Protein AF-A0A353VA05-F1 (afdb_monomer_lite)

Sequence (115 aa):
ATNSEGTAVYVRSDEGLRRAMGEHRLPGGYFETPETAPDVLLRALVAARDLILSDEIPRERPTPDRELLHAELTRLNWALVLPLLSENTVIGAIVVGPKLSGDPFYPQDLDLLMT

Foldseek 3Di:
DQAFQWKWKWFQDPVATATPDIDGPDDPDLQADDRHADRLVQVVCLVPVAKDALVCLVVDDDDPSSVVVSVRCVNNQWGIKGFDDDPNDGGIIMTTHDGPVNDHDDVVNVVVVVD

Radius of gyration: 13.33 Å; chains: 1; bounding box: 30×32×34 Å

Secondary structure (DSSP, 8-state):
---BSEEEEEEEETTEEEEEEEEESSTT-S----SB--HHHHHHHHHH-S-EETTTGGGS---HHHHHHHHHHHHTT--EEEEEEETTEEEEEEEEPPBTT-PPPPHHHHGGG--

Structure (mmCIF, N/CA/C/O backbone):
data_AF-A0A353VA05-F1
#
_entry.id   AF-A0A353VA05-F1
#
loop_
_atom_site.group_PDB
_atom_site.id
_atom_site.type_symbol
_atom_site.label_atom_id
_atom_site.label_alt_id
_atom_site.label_comp_id
_atom_site.label_asym_id
_atom_site.label_entity_id
_atom_site.label_seq_id
_atom_site.pdbx_PDB_ins_code
_atom_site.Cartn_x
_atom_site.Cartn_y
_atom_site.Cartn_z
_atom_site.occupancy
_atom_site.B_iso_or_equiv
_atom_site.auth_seq_id
_atom_site.auth_comp_id
_atom_site.auth_asym_id
_atom_site.auth_atom_id
_atom_site.pdbx_PDB_model_num
ATOM 1 N N . ALA A 1 1 ? -2.196 15.501 -14.494 1.00 49.44 1 ALA A N 1
ATOM 2 C CA . ALA A 1 1 ? -2.323 14.033 -14.446 1.00 49.44 1 ALA A CA 1
ATOM 3 C C . ALA A 1 1 ? -1.043 13.481 -13.849 1.00 49.44 1 ALA A C 1
ATOM 5 O O . ALA A 1 1 ? 0.015 13.648 -14.446 1.00 49.44 1 ALA A O 1
ATOM 6 N N . THR A 1 2 ? -1.115 12.919 -12.650 1.00 57.19 2 THR A N 1
ATOM 7 C CA . THR A 1 2 ? 0.029 12.316 -11.964 1.00 57.19 2 THR A CA 1
ATOM 8 C C . THR A 1 2 ? 0.370 11.016 -12.690 1.00 57.19 2 THR A C 1
ATOM 10 O O . THR A 1 2 ? -0.289 9.995 -12.519 1.00 57.19 2 THR A O 1
ATOM 13 N N . ASN A 1 3 ? 1.331 11.073 -13.611 1.00 75.00 3 ASN A N 1
ATOM 14 C CA . ASN A 1 3 ? 1.833 9.883 -14.291 1.00 75.00 3 ASN A CA 1
ATOM 15 C C . ASN A 1 3 ? 2.768 9.146 -13.331 1.00 75.00 3 ASN A C 1
ATOM 17 O O . ASN A 1 3 ? 3.855 9.647 -13.059 1.00 75.00 3 ASN A O 1
ATOM 21 N N . SER A 1 4 ? 2.348 7.990 -12.820 1.00 82.00 4 SER A N 1
ATOM 22 C CA . SER A 1 4 ? 3.167 7.091 -11.997 1.00 82.00 4 SER A CA 1
ATOM 23 C C . SER A 1 4 ? 3.600 5.843 -12.771 1.00 82.00 4 SER A C 1
ATOM 25 O O . SER A 1 4 ? 3.029 5.524 -13.817 1.00 82.00 4 SER A O 1
ATOM 27 N N . GLU A 1 5 ? 4.599 5.122 -12.252 1.00 86.31 5 GLU A N 1
ATOM 28 C CA . GLU A 1 5 ? 5.016 3.816 -12.795 1.00 86.31 5 GLU A CA 1
ATOM 29 C C . GLU A 1 5 ? 3.890 2.773 -12.779 1.00 86.31 5 GLU A C 1
ATOM 31 O O . GLU A 1 5 ? 3.813 1.908 -13.657 1.00 86.31 5 GLU A O 1
ATOM 36 N N . GLY A 1 6 ? 2.993 2.868 -11.800 1.00 90.19 6 GLY A N 1
ATOM 37 C CA . GLY A 1 6 ? 1.854 1.976 -11.659 1.00 90.19 6 GLY A CA 1
ATOM 38 C C . GLY A 1 6 ? 0.981 2.322 -10.463 1.00 90.19 6 GLY A C 1
ATOM 39 O O . GLY A 1 6 ? 1.227 3.282 -9.722 1.00 90.19 6 GLY A O 1
ATOM 40 N N . THR A 1 7 ? -0.091 1.555 -10.301 1.00 92.31 7 THR A N 1
ATOM 41 C CA . THR A 1 7 ? -1.026 1.661 -9.176 1.00 92.31 7 THR A CA 1
ATOM 42 C C . THR A 1 7 ? -1.613 0.291 -8.873 1.00 92.31 7 THR A C 1
ATOM 44 O O . THR A 1 7 ? -1.872 -0.491 -9.784 1.00 92.31 7 THR A O 1
ATOM 47 N N . ALA A 1 8 ? -1.851 -0.014 -7.603 1.00 94.69 8 ALA A N 1
ATOM 48 C CA . ALA A 1 8 ? -2.603 -1.197 -7.208 1.00 94.69 8 ALA A CA 1
ATOM 49 C C . ALA A 1 8 ? -3.584 -0.893 -6.083 1.00 94.69 8 ALA A C 1
ATOM 51 O O . ALA A 1 8 ? -3.381 0.010 -5.277 1.00 94.69 8 ALA A O 1
ATOM 52 N N . VAL A 1 9 ? -4.651 -1.683 -6.040 1.00 95.94 9 VAL A N 1
ATOM 53 C CA . VAL A 1 9 ? -5.679 -1.630 -5.006 1.00 95.94 9 VAL A CA 1
ATOM 54 C C . VAL A 1 9 ? -5.600 -2.913 -4.202 1.00 95.94 9 VAL A C 1
ATOM 56 O O . VAL A 1 9 ? -5.700 -4.010 -4.757 1.00 95.94 9 VAL A O 1
ATOM 59 N N . TYR A 1 10 ? -5.456 -2.766 -2.894 1.00 97.25 10 TYR A N 1
ATOM 60 C CA . TYR A 1 10 ? -5.522 -3.843 -1.923 1.00 97.25 10 TYR A CA 1
ATOM 61 C C . TYR A 1 10 ? -6.791 -3.704 -1.09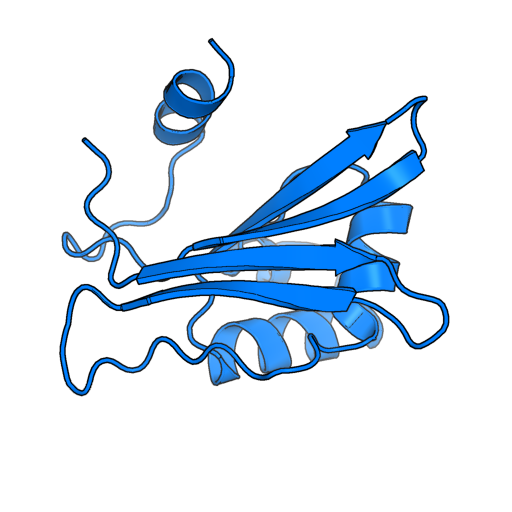7 1.00 97.25 10 TYR A C 1
ATOM 63 O O . TYR A 1 10 ? -7.146 -2.612 -0.656 1.00 97.25 10 TYR A O 1
ATOM 71 N N . VAL A 1 11 ? -7.461 -4.823 -0.861 1.00 97.06 11 VAL A N 1
ATOM 72 C CA . VAL A 1 11 ? -8.663 -4.899 -0.033 1.00 97.06 11 VAL A CA 1
ATOM 73 C C . VAL A 1 11 ? -8.349 -5.754 1.181 1.00 97.06 11 VAL A C 1
ATOM 75 O O . VAL A 1 11 ? -7.607 -6.736 1.101 1.00 97.06 11 VAL A O 1
ATOM 78 N N . ARG A 1 12 ? -8.886 -5.355 2.329 1.00 94.62 12 ARG A N 1
ATOM 79 C CA . ARG A 1 12 ? -8.717 -6.089 3.575 1.00 94.62 12 ARG A CA 1
ATOM 80 C C . ARG A 1 12 ? -9.444 -7.431 3.509 1.00 94.62 12 ARG A C 1
ATOM 82 O O . ARG A 1 12 ? -10.584 -7.522 3.066 1.00 94.62 12 ARG A O 1
ATOM 89 N N . SER A 1 13 ? -8.755 -8.451 3.987 1.00 92.06 13 SER A N 1
ATOM 90 C CA . SER A 1 13 ? -9.199 -9.827 4.178 1.00 92.06 13 SER A CA 1
ATOM 91 C C . SER A 1 13 ? -8.814 -10.283 5.588 1.00 92.06 13 SER A C 1
ATOM 93 O O . SER A 1 13 ? -8.137 -9.544 6.312 1.00 92.06 13 SER A O 1
ATOM 95 N N . ASP A 1 14 ? -9.218 -11.490 5.976 1.00 86.94 14 ASP A N 1
ATOM 96 C CA . ASP A 1 14 ? -8.890 -12.051 7.294 1.00 86.94 14 ASP A CA 1
ATOM 97 C C . ASP A 1 14 ? -7.376 -12.252 7.492 1.00 86.94 14 ASP A C 1
ATOM 99 O O . ASP A 1 14 ? -6.877 -12.142 8.609 1.00 86.94 14 ASP A O 1
ATOM 103 N N . GLU A 1 15 ? -6.636 -12.472 6.402 1.00 86.25 15 GLU A N 1
ATOM 104 C CA . GLU A 1 15 ? -5.186 -12.717 6.396 1.00 86.25 15 GLU A CA 1
ATOM 105 C C . GLU A 1 15 ? -4.349 -11.445 6.166 1.00 86.25 15 GLU A C 1
ATOM 107 O O . GLU A 1 15 ? -3.128 -11.518 6.093 1.00 86.25 15 GLU A O 1
ATOM 112 N N . GLY A 1 16 ? -4.982 -10.272 6.038 1.00 92.25 16 GLY A N 1
ATOM 113 C CA . GLY A 1 16 ? -4.296 -9.005 5.767 1.00 92.25 16 GLY A CA 1
ATOM 114 C C . GLY A 1 16 ? -4.824 -8.297 4.521 1.00 92.25 16 GLY A C 1
ATOM 115 O O . GLY A 1 16 ? -6.014 -8.348 4.213 1.00 92.25 16 GLY A O 1
ATOM 116 N N . LEU A 1 17 ? -3.955 -7.584 3.809 1.00 95.88 17 LEU A N 1
ATOM 117 C CA . LEU A 1 17 ? -4.317 -6.816 2.614 1.00 95.88 17 LEU A CA 1
ATOM 118 C C . LEU A 1 17 ? -4.008 -7.622 1.353 1.00 95.88 17 LEU A C 1
ATOM 120 O O . LEU A 1 17 ? -2.846 -7.893 1.064 1.00 95.88 17 LEU A O 1
ATOM 124 N N . ARG A 1 18 ? -5.038 -7.960 0.573 1.00 97.06 18 ARG A N 1
ATOM 125 C CA . ARG A 1 18 ? -4.903 -8.755 -0.653 1.00 97.06 18 ARG A CA 1
ATOM 126 C C . ARG A 1 18 ? -5.153 -7.899 -1.889 1.00 97.06 18 ARG A C 1
ATOM 128 O O . ARG A 1 18 ? -6.098 -7.111 -1.919 1.00 97.06 18 ARG A O 1
ATOM 135 N N . ARG A 1 19 ? -4.322 -8.050 -2.919 1.00 96.75 19 ARG A N 1
ATOM 136 C CA . ARG A 1 19 ? -4.422 -7.284 -4.165 1.00 96.75 19 ARG A CA 1
ATOM 137 C C . ARG A 1 19 ? -5.719 -7.637 -4.893 1.00 96.75 19 ARG A C 1
ATOM 139 O O . ARG A 1 19 ? -5.941 -8.789 -5.265 1.00 96.75 19 ARG A O 1
ATOM 146 N N . ALA A 1 20 ? -6.562 -6.635 -5.110 1.00 94.31 20 ALA A N 1
ATOM 147 C CA . ALA A 1 20 ? -7.771 -6.735 -5.919 1.00 94.31 20 ALA A CA 1
ATOM 148 C C . ALA A 1 20 ? -7.501 -6.339 -7.375 1.00 94.31 20 ALA A C 1
ATOM 150 O O . ALA A 1 20 ? -8.009 -6.978 -8.292 1.00 94.31 20 ALA A O 1
ATOM 151 N N . MET A 1 21 ? -6.688 -5.300 -7.585 1.00 90.25 21 MET A N 1
ATOM 152 C CA . MET A 1 21 ? -6.320 -4.793 -8.909 1.00 90.25 21 MET A CA 1
ATOM 153 C C . MET A 1 21 ? -4.877 -4.292 -8.905 1.00 90.25 21 MET A C 1
ATOM 155 O O . MET A 1 21 ? -4.372 -3.851 -7.874 1.00 90.25 21 MET A O 1
ATOM 159 N N . GLY A 1 22 ? -4.221 -4.344 -10.059 1.00 87.75 22 GLY A N 1
ATOM 160 C CA . GLY A 1 22 ? -2.891 -3.785 -10.260 1.00 87.75 22 GLY A CA 1
ATOM 161 C C . GLY A 1 22 ? -2.683 -3.422 -11.722 1.00 87.75 22 GLY A C 1
ATOM 162 O O . GLY A 1 22 ? -2.980 -4.220 -12.608 1.00 87.75 22 GLY A O 1
ATOM 163 N N . GLU A 1 23 ? -2.171 -2.225 -11.963 1.00 86.31 23 GLU A N 1
ATOM 164 C CA . GLU A 1 23 ? -1.816 -1.713 -13.278 1.00 86.31 23 GLU A CA 1
ATOM 165 C C . GLU A 1 23 ? -0.349 -1.279 -13.253 1.00 86.31 23 GLU A C 1
ATOM 167 O O . GLU A 1 23 ? 0.068 -0.495 -12.398 1.00 86.31 23 GLU A O 1
ATOM 172 N N . HIS A 1 24 ? 0.430 -1.792 -14.203 1.00 84.56 24 HIS A N 1
ATOM 173 C CA . HIS A 1 24 ? 1.804 -1.360 -14.440 1.00 84.56 24 HIS A CA 1
ATOM 174 C C . HIS A 1 24 ? 1.806 -0.588 -15.754 1.00 84.56 24 HIS A C 1
ATOM 176 O O . HIS A 1 24 ? 1.394 -1.126 -16.783 1.00 84.56 24 HIS A O 1
ATOM 182 N N . ARG A 1 25 ? 2.260 0.666 -15.734 1.00 77.38 25 ARG A N 1
ATOM 183 C CA . ARG A 1 25 ? 2.359 1.483 -16.952 1.00 77.38 25 ARG A CA 1
ATOM 184 C C . ARG A 1 25 ? 3.684 1.294 -17.678 1.00 77.38 25 ARG A C 1
ATOM 186 O O . ARG A 1 25 ? 3.754 1.540 -18.879 1.00 77.38 25 ARG A O 1
ATOM 193 N N . LEU A 1 26 ? 4.718 0.839 -16.971 1.00 71.31 26 LEU A N 1
ATOM 194 C CA . LEU A 1 26 ? 6.028 0.530 -17.536 1.00 71.31 26 LEU A CA 1
ATOM 195 C C . LEU A 1 26 ? 6.307 -0.980 -17.476 1.00 71.31 26 LEU A C 1
ATOM 197 O O . LEU A 1 26 ? 6.499 -1.523 -16.385 1.00 71.31 26 LEU A O 1
ATOM 201 N N . PRO A 1 27 ? 6.369 -1.673 -18.628 1.00 66.31 27 PRO A N 1
ATOM 202 C CA . PRO A 1 27 ? 6.865 -3.043 -18.689 1.00 66.31 27 PRO A CA 1
ATOM 203 C C . PRO A 1 27 ? 8.328 -3.094 -18.224 1.00 66.31 27 PRO A C 1
ATOM 205 O O . PRO A 1 27 ? 9.188 -2.453 -18.825 1.00 66.31 27 PRO A O 1
ATOM 208 N N . GLY A 1 28 ? 8.610 -3.847 -17.156 1.00 68.25 28 GLY A N 1
ATOM 209 C CA . GLY A 1 28 ? 9.954 -3.955 -16.569 1.00 68.25 28 GLY A CA 1
ATOM 210 C C . GLY A 1 28 ? 10.337 -2.840 -15.587 1.00 68.25 28 GLY A C 1
ATOM 211 O O . GLY A 1 28 ? 11.515 -2.720 -15.263 1.00 68.25 28 GLY A O 1
ATOM 212 N N . GLY A 1 29 ? 9.376 -2.026 -15.129 1.00 75.38 29 GLY A N 1
ATOM 213 C CA . GLY A 1 29 ? 9.587 -1.085 -14.023 1.00 75.38 29 GLY A CA 1
ATOM 214 C C . GLY A 1 29 ? 9.838 -1.787 -12.682 1.00 75.38 29 GLY A C 1
ATOM 215 O O . GLY A 1 29 ? 9.598 -2.985 -12.543 1.00 75.38 29 GLY A O 1
ATOM 216 N N . TYR A 1 30 ? 10.306 -1.027 -11.690 1.00 85.81 30 TYR A N 1
ATOM 217 C CA . TYR A 1 30 ? 10.618 -1.547 -10.351 1.00 85.81 30 TYR A CA 1
ATOM 218 C C . TYR A 1 30 ? 9.388 -1.626 -9.437 1.00 85.81 30 TYR A C 1
ATOM 220 O O . TYR A 1 30 ? 9.459 -2.203 -8.357 1.00 85.81 30 TYR A O 1
ATOM 228 N N . PHE A 1 31 ? 8.266 -1.029 -9.850 1.00 90.94 31 PHE A N 1
ATOM 229 C CA . PHE A 1 31 ? 6.995 -1.116 -9.138 1.00 90.94 31 PHE A CA 1
ATOM 230 C C . PHE A 1 31 ? 6.477 -2.558 -9.091 1.00 90.94 31 PHE A C 1
ATOM 232 O O . PHE A 1 31 ? 6.052 -3.110 -10.106 1.00 90.94 31 PHE A O 1
ATOM 239 N N . GLU A 1 32 ? 6.479 -3.145 -7.895 1.00 93.19 32 GLU A N 1
ATOM 240 C CA . GLU A 1 32 ? 6.005 -4.505 -7.652 1.00 93.19 32 GLU A CA 1
ATOM 241 C C . GLU A 1 32 ? 4.668 -4.502 -6.913 1.00 93.19 32 GLU A C 1
ATOM 243 O O . GLU A 1 32 ? 4.430 -3.716 -6.000 1.00 93.19 32 GLU A O 1
ATOM 248 N N . THR A 1 33 ? 3.772 -5.421 -7.270 1.00 93.00 33 THR A N 1
ATOM 249 C CA . THR A 1 33 ? 2.460 -5.543 -6.621 1.00 93.00 33 THR A CA 1
ATOM 250 C C . THR A 1 33 ? 2.202 -6.998 -6.224 1.00 93.00 33 THR A C 1
ATOM 252 O O . THR A 1 33 ? 1.533 -7.720 -6.963 1.00 93.00 33 THR A O 1
ATOM 255 N N . PRO A 1 34 ? 2.770 -7.483 -5.103 1.00 94.25 34 PRO A N 1
ATOM 256 C CA . PRO A 1 34 ? 2.542 -8.850 -4.639 1.00 94.25 34 PRO A CA 1
ATOM 257 C C . PRO A 1 34 ? 1.051 -9.133 -4.397 1.00 94.25 34 PRO A C 1
ATOM 259 O O . PRO A 1 34 ? 0.235 -8.226 -4.248 1.00 94.25 34 PRO A O 1
ATOM 262 N N . GLU A 1 35 ? 0.671 -10.412 -4.352 1.00 94.75 35 GLU A N 1
ATOM 263 C CA . GLU A 1 35 ? -0.723 -10.793 -4.076 1.00 94.75 35 GLU A CA 1
ATOM 264 C C . GLU A 1 35 ? -1.187 -10.364 -2.681 1.00 94.75 35 GLU A C 1
ATOM 266 O O . GLU A 1 35 ? -2.351 -9.996 -2.514 1.00 94.75 35 GLU A O 1
ATOM 271 N N . THR A 1 36 ? -0.268 -10.345 -1.717 1.00 95.75 36 THR A N 1
ATOM 272 C CA . THR A 1 36 ? -0.501 -9.902 -0.341 1.00 95.75 36 THR A CA 1
ATOM 273 C C . THR A 1 36 ? 0.453 -8.758 -0.022 1.00 95.75 36 THR A C 1
ATOM 275 O O . THR A 1 36 ? 1.652 -8.854 -0.291 1.00 95.75 36 THR A O 1
ATOM 278 N N . ALA A 1 37 ? -0.072 -7.663 0.527 1.00 95.75 37 ALA A N 1
ATOM 279 C CA . ALA A 1 37 ? 0.755 -6.552 0.977 1.00 95.75 37 ALA A CA 1
ATOM 280 C C . ALA A 1 37 ? 1.458 -6.898 2.303 1.00 95.75 37 ALA A C 1
ATOM 282 O O . ALA A 1 37 ? 0.933 -7.694 3.081 1.00 95.75 37 ALA A O 1
ATOM 283 N N . PRO A 1 38 ? 2.602 -6.267 2.608 1.00 96.31 38 PRO A N 1
ATOM 284 C CA . PRO A 1 38 ? 3.302 -6.476 3.873 1.00 96.31 38 PRO A CA 1
ATOM 285 C C . PRO A 1 38 ? 2.426 -6.155 5.096 1.00 96.31 38 PRO A C 1
ATOM 287 O O . PRO A 1 38 ? 1.808 -5.093 5.154 1.00 96.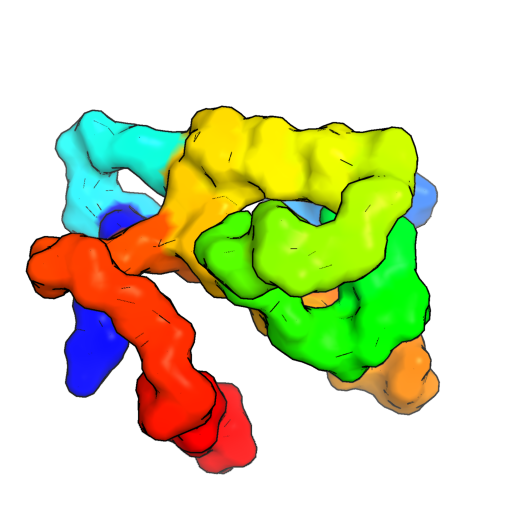31 38 PRO A O 1
ATOM 290 N N . ASP A 1 39 ? 2.433 -7.007 6.125 1.00 93.94 39 ASP A N 1
ATOM 291 C CA . ASP A 1 39 ? 1.596 -6.825 7.329 1.00 93.94 39 ASP A CA 1
ATOM 292 C C . ASP A 1 39 ? 1.858 -5.508 8.067 1.00 93.94 39 ASP A C 1
ATOM 294 O O . ASP A 1 39 ? 0.960 -4.923 8.684 1.00 93.94 39 ASP A O 1
ATOM 298 N N . VAL A 1 40 ? 3.105 -5.032 8.010 1.00 96.12 40 VAL A N 1
ATOM 299 C CA . VAL A 1 40 ? 3.512 -3.752 8.599 1.00 96.12 40 VAL A CA 1
ATOM 300 C C . VAL A 1 40 ? 2.736 -2.580 7.991 1.00 96.12 40 VAL A C 1
ATOM 302 O O . VAL A 1 40 ? 2.434 -1.620 8.699 1.00 96.12 40 VAL A O 1
ATOM 305 N N . LEU A 1 41 ? 2.315 -2.690 6.725 1.00 96.12 41 LEU A N 1
ATOM 306 C CA . LEU A 1 41 ? 1.499 -1.676 6.069 1.00 96.12 41 LEU A CA 1
ATOM 307 C C . LEU A 1 41 ? 0.127 -1.559 6.723 1.00 96.12 41 LEU A C 1
ATOM 309 O O . LEU A 1 41 ? -0.304 -0.454 7.040 1.00 96.12 41 LEU A O 1
ATOM 313 N N . LEU A 1 42 ? -0.566 -2.681 6.941 1.00 94.69 42 LEU A N 1
ATOM 314 C CA . LEU A 1 42 ? -1.901 -2.645 7.539 1.00 94.69 42 LEU A CA 1
ATOM 315 C C . LEU A 1 42 ? -1.847 -2.029 8.941 1.00 94.69 42 LEU A C 1
ATOM 317 O O . LEU A 1 42 ? -2.696 -1.204 9.277 1.00 94.69 42 LEU A O 1
ATOM 321 N N . ARG A 1 43 ? -0.831 -2.377 9.742 1.00 94.69 43 ARG A N 1
ATOM 322 C CA . ARG A 1 43 ? -0.623 -1.765 11.065 1.00 94.69 43 ARG A CA 1
ATOM 323 C C . ARG A 1 43 ? -0.396 -0.259 10.961 1.00 94.69 43 ARG A C 1
ATOM 325 O O . ARG A 1 43 ? -1.028 0.492 11.702 1.00 94.69 43 ARG A O 1
ATOM 332 N N . ALA A 1 44 ? 0.448 0.176 10.028 1.00 94.88 44 ALA A N 1
ATOM 333 C CA . ALA A 1 44 ? 0.725 1.589 9.803 1.00 94.88 44 ALA A CA 1
ATOM 334 C C . ALA A 1 44 ? -0.532 2.364 9.376 1.00 94.88 44 ALA A C 1
ATOM 336 O O . ALA A 1 44 ? -0.833 3.397 9.966 1.00 94.88 44 ALA A O 1
ATOM 337 N N . LEU A 1 45 ? -1.320 1.832 8.435 1.00 94.56 45 LEU A N 1
ATOM 338 C CA . LEU A 1 45 ? -2.564 2.462 7.978 1.00 94.56 45 LEU A CA 1
ATOM 339 C C . LEU A 1 45 ? -3.625 2.514 9.080 1.00 94.56 45 LEU A C 1
ATOM 341 O O . LEU A 1 45 ? -4.338 3.506 9.199 1.00 94.56 45 LEU A O 1
ATOM 345 N N . VAL A 1 46 ? -3.738 1.474 9.911 1.00 93.62 46 VAL A N 1
ATOM 346 C CA . VAL A 1 46 ? -4.671 1.470 11.051 1.00 93.62 46 VAL A CA 1
ATOM 347 C C . VAL A 1 46 ? -4.262 2.493 12.113 1.00 93.62 46 VAL A C 1
ATOM 349 O O . VAL A 1 46 ? -5.142 3.114 12.710 1.00 93.62 46 VAL A O 1
ATOM 352 N N . ALA A 1 47 ? -2.957 2.667 12.344 1.00 92.56 47 ALA A N 1
ATOM 353 C CA . ALA A 1 47 ? -2.427 3.615 13.319 1.00 92.56 47 ALA A CA 1
ATOM 354 C C . ALA A 1 47 ? -2.526 5.071 12.840 1.00 92.56 47 ALA A C 1
ATOM 356 O O . ALA A 1 47 ? -2.949 5.930 13.609 1.00 92.56 47 ALA A O 1
ATOM 357 N N . ALA A 1 48 ? -2.148 5.341 11.587 1.00 90.75 48 ALA A N 1
ATOM 358 C CA . ALA A 1 48 ? -2.145 6.686 11.016 1.00 90.75 48 ALA A CA 1
ATOM 359 C C . ALA A 1 48 ? -3.545 7.137 10.580 1.00 90.75 48 ALA A C 1
ATOM 361 O O . ALA A 1 48 ? -3.925 8.275 10.830 1.00 90.75 48 ALA A O 1
ATOM 362 N N . ARG A 1 49 ? -4.316 6.238 9.946 1.00 89.94 49 ARG A N 1
ATOM 363 C CA . ARG A 1 49 ? -5.574 6.542 9.232 1.00 89.94 49 ARG A CA 1
ATOM 364 C C . ARG A 1 49 ? -5.445 7.695 8.237 1.00 89.94 49 ARG A C 1
ATOM 366 O O . ARG A 1 49 ? -6.424 8.368 7.935 1.00 89.94 49 ARG A O 1
ATOM 373 N N . ASP A 1 50 ? -4.241 7.874 7.724 1.00 90.19 50 ASP A N 1
ATOM 374 C CA . ASP A 1 50 ? -3.877 8.903 6.769 1.00 90.19 50 ASP A CA 1
ATOM 375 C C . ASP A 1 50 ? -2.960 8.287 5.709 1.00 90.19 50 ASP A C 1
ATOM 377 O O . ASP A 1 50 ? -2.514 7.137 5.839 1.00 90.19 50 ASP A O 1
ATOM 381 N N . LEU A 1 51 ? -2.725 9.035 4.640 1.00 92.06 51 LEU A N 1
ATOM 382 C CA . LEU A 1 51 ? -1.785 8.664 3.601 1.00 92.06 51 LEU A CA 1
ATOM 383 C C . LEU A 1 51 ? -0.369 8.490 4.157 1.00 92.06 51 LEU A C 1
ATOM 385 O O . LEU A 1 51 ? 0.029 9.112 5.138 1.00 92.06 51 LEU A O 1
ATOM 389 N N . ILE A 1 52 ? 0.398 7.627 3.501 1.00 93.69 52 ILE A N 1
ATOM 390 C CA . ILE A 1 52 ? 1.791 7.350 3.836 1.00 93.69 52 ILE A CA 1
ATOM 391 C C . ILE A 1 52 ? 2.640 7.680 2.616 1.00 93.69 52 ILE A C 1
ATOM 393 O O . ILE A 1 52 ? 2.471 7.078 1.551 1.00 93.69 52 ILE A O 1
ATOM 397 N N . LEU A 1 53 ? 3.570 8.612 2.796 1.00 92.94 53 LEU A N 1
ATOM 398 C CA . LEU A 1 53 ? 4.599 8.960 1.826 1.00 92.94 53 LEU A CA 1
ATOM 399 C C . LEU A 1 53 ? 5.912 8.280 2.215 1.00 92.94 53 LEU A C 1
ATOM 401 O O . LEU A 1 53 ? 6.419 8.461 3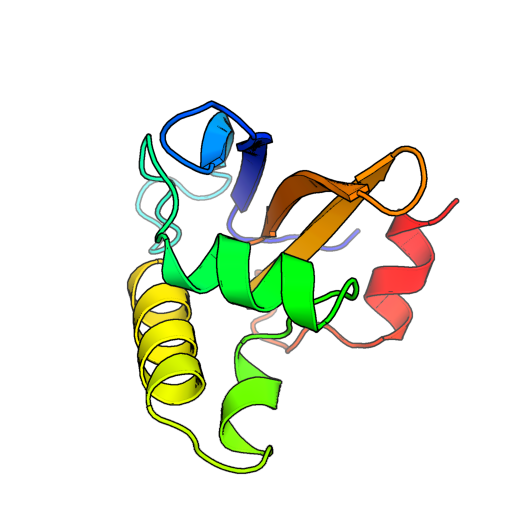.323 1.00 92.94 53 LEU A O 1
ATOM 405 N N . SER A 1 54 ? 6.461 7.466 1.311 1.00 93.19 54 SER A N 1
ATOM 406 C CA . SER A 1 54 ? 7.649 6.650 1.605 1.00 93.19 54 SER A CA 1
ATOM 407 C C . SER A 1 54 ? 8.880 7.497 1.966 1.00 93.19 54 SER A C 1
ATOM 409 O O . SER A 1 54 ? 9.693 7.086 2.796 1.00 93.19 54 SER A O 1
ATOM 411 N N . ASP A 1 55 ? 8.996 8.698 1.393 1.00 90.88 55 ASP A N 1
ATOM 412 C CA . ASP A 1 55 ? 10.090 9.652 1.608 1.00 90.88 55 ASP A CA 1
ATOM 413 C C . ASP A 1 55 ? 9.944 10.501 2.883 1.00 90.88 55 ASP A C 1
ATOM 415 O O . ASP A 1 55 ? 10.918 11.118 3.332 1.00 90.88 55 ASP A O 1
ATOM 419 N N . GLU A 1 56 ? 8.758 10.516 3.493 1.00 91.00 56 GLU A N 1
ATOM 420 C CA . GLU A 1 56 ? 8.515 11.188 4.769 1.00 91.00 56 GLU A CA 1
ATOM 421 C C . GLU A 1 56 ? 8.857 10.299 5.967 1.00 91.00 56 GLU A C 1
ATOM 423 O O . GLU A 1 56 ? 9.357 10.820 6.965 1.00 91.00 56 GLU A O 1
ATOM 428 N N . ILE A 1 57 ? 8.714 8.970 5.849 1.00 91.88 57 ILE A N 1
ATOM 429 C CA . ILE A 1 57 ? 8.980 8.022 6.949 1.00 91.88 57 ILE A CA 1
ATOM 430 C C . ILE A 1 57 ? 10.358 8.245 7.610 1.00 91.88 57 ILE A C 1
ATOM 432 O O . ILE A 1 57 ? 10.412 8.300 8.843 1.00 91.88 57 ILE A O 1
ATOM 436 N N . PRO A 1 58 ? 11.473 8.431 6.865 1.00 91.69 58 PRO A N 1
ATOM 437 C CA . PRO A 1 58 ? 12.792 8.649 7.469 1.00 91.69 58 PRO A CA 1
ATOM 438 C C . PRO A 1 58 ? 12.934 9.968 8.241 1.00 91.69 58 PRO A C 1
ATOM 440 O O . PRO A 1 58 ? 13.881 10.125 9.011 1.00 91.69 58 PRO A O 1
ATOM 443 N N . ARG A 1 59 ? 12.039 10.940 8.020 1.00 89.81 59 ARG A N 1
ATOM 444 C CA . ARG A 1 59 ? 12.056 12.251 8.696 1.00 89.81 59 ARG A CA 1
ATOM 445 C C . ARG A 1 59 ? 11.355 12.213 10.046 1.00 89.81 59 ARG A C 1
ATOM 447 O O . ARG A 1 59 ? 11.501 13.136 10.847 1.00 89.81 59 ARG A O 1
ATOM 454 N N . GLU A 1 60 ? 10.576 11.170 10.294 1.00 87.38 60 GLU A N 1
ATOM 455 C CA . GLU A 1 60 ? 9.846 11.016 11.533 1.00 87.38 60 GLU A CA 1
ATOM 456 C C . GLU A 1 60 ? 10.674 10.307 12.616 1.00 87.38 60 GLU A C 1
ATOM 458 O O . GLU A 1 60 ? 11.793 9.845 12.396 1.00 87.38 60 GLU A O 1
ATOM 463 N N . ARG A 1 61 ? 10.117 10.192 13.831 1.00 89.00 61 ARG A N 1
ATOM 464 C CA . ARG A 1 61 ? 10.790 9.473 14.919 1.00 89.00 61 ARG A CA 1
ATOM 465 C C . ARG A 1 61 ? 11.004 8.000 14.520 1.00 89.00 61 ARG A C 1
ATOM 467 O O . ARG A 1 61 ? 10.006 7.333 14.218 1.00 89.00 61 ARG A O 1
ATOM 474 N N . PRO A 1 62 ? 12.247 7.483 14.568 1.00 89.44 62 PRO A N 1
ATOM 475 C CA . PRO A 1 62 ? 12.543 6.112 14.177 1.00 89.44 62 PRO A CA 1
ATOM 476 C C . PRO A 1 62 ? 11.943 5.122 15.176 1.00 89.44 62 PRO A C 1
ATOM 478 O O . PRO A 1 62 ? 12.041 5.296 16.396 1.00 89.44 62 PRO A O 1
ATOM 481 N N . THR A 1 63 ? 11.305 4.084 14.642 1.00 93.31 63 THR A N 1
ATOM 482 C CA . THR A 1 63 ? 10.817 2.917 15.380 1.00 93.31 63 THR A CA 1
ATOM 483 C C . THR A 1 63 ? 11.043 1.666 14.525 1.00 93.31 63 THR A C 1
ATOM 485 O O . THR A 1 63 ? 11.042 1.784 13.298 1.00 93.31 63 THR A O 1
ATOM 488 N N . PRO A 1 64 ? 11.165 0.466 15.124 1.00 93.56 64 PRO A N 1
ATOM 489 C CA . PRO A 1 64 ? 11.362 -0.766 14.355 1.00 93.56 64 PRO A CA 1
ATOM 490 C C . PRO A 1 64 ? 10.277 -1.007 13.294 1.00 93.56 64 PRO A C 1
ATOM 492 O O . PRO A 1 64 ? 10.580 -1.401 12.173 1.00 93.56 64 PRO A O 1
ATOM 495 N N . ASP A 1 65 ? 9.012 -0.711 13.618 1.00 92.56 65 ASP A N 1
ATOM 496 C CA . ASP A 1 65 ? 7.899 -0.834 12.666 1.00 92.56 65 ASP A CA 1
ATOM 497 C C . ASP A 1 65 ? 8.013 0.168 11.505 1.00 92.56 65 ASP A C 1
ATOM 499 O O . ASP A 1 65 ? 7.662 -0.164 10.377 1.00 92.56 65 ASP A O 1
ATOM 503 N N . ARG A 1 66 ? 8.521 1.384 11.744 1.00 93.81 66 ARG A N 1
ATOM 504 C CA . ARG A 1 66 ? 8.710 2.393 10.688 1.00 93.81 66 ARG A CA 1
ATOM 505 C C . ARG A 1 66 ? 9.888 2.074 9.785 1.00 93.81 66 ARG A C 1
ATOM 507 O O . ARG A 1 66 ? 9.787 2.258 8.579 1.00 93.81 66 ARG A O 1
ATOM 514 N N . GLU A 1 67 ? 10.974 1.567 10.355 1.00 95.88 67 GLU A N 1
ATOM 515 C CA . GLU A 1 67 ? 12.126 1.089 9.590 1.00 95.88 67 GLU A CA 1
ATOM 516 C C . GLU A 1 67 ? 11.727 -0.087 8.692 1.00 95.88 67 GLU A C 1
ATOM 518 O O . GLU A 1 67 ? 12.026 -0.077 7.498 1.00 95.88 67 GLU A O 1
ATOM 523 N N . LEU A 1 68 ? 10.974 -1.050 9.237 1.00 96.62 68 LEU A N 1
ATOM 524 C CA . LEU A 1 68 ? 10.437 -2.172 8.471 1.00 96.62 68 LEU A CA 1
ATOM 525 C C . LEU A 1 68 ? 9.464 -1.705 7.382 1.00 96.62 68 LEU A C 1
ATOM 527 O O . LEU A 1 68 ? 9.554 -2.162 6.245 1.00 96.62 68 LEU A O 1
ATOM 531 N N . LEU A 1 69 ? 8.558 -0.776 7.705 1.00 96.94 69 LEU A N 1
ATOM 532 C CA . LEU A 1 69 ? 7.639 -0.192 6.731 1.00 96.94 69 LEU A CA 1
ATOM 533 C C . LEU A 1 69 ? 8.400 0.470 5.581 1.00 96.94 69 LEU A C 1
ATOM 535 O O . LEU A 1 69 ? 8.138 0.162 4.424 1.00 96.94 69 LEU A O 1
ATOM 539 N N . HIS A 1 70 ? 9.355 1.348 5.889 1.00 97.00 70 HIS A N 1
ATOM 540 C CA . HIS A 1 70 ? 10.139 2.044 4.873 1.00 97.00 70 HIS A CA 1
ATOM 541 C C . HIS A 1 70 ? 10.939 1.069 4.000 1.00 97.00 70 HIS A C 1
ATOM 543 O O . HIS A 1 70 ? 10.977 1.233 2.780 1.00 97.00 70 HIS A O 1
ATOM 549 N N . ALA A 1 71 ? 11.524 0.026 4.597 1.00 96.75 71 ALA A N 1
ATOM 550 C CA . ALA A 1 71 ? 12.230 -1.016 3.860 1.00 96.75 71 ALA A CA 1
ATOM 551 C C . ALA A 1 71 ? 11.305 -1.756 2.881 1.00 96.75 71 ALA A C 1
ATOM 553 O O . ALA A 1 71 ? 11.667 -1.934 1.719 1.00 96.75 71 ALA A O 1
ATOM 554 N N . GLU A 1 72 ? 10.098 -2.132 3.310 1.00 97.56 72 GLU A N 1
ATOM 555 C CA . GLU A 1 72 ? 9.117 -2.797 2.447 1.00 97.56 72 GLU A CA 1
ATOM 556 C C . GLU A 1 72 ? 8.609 -1.888 1.321 1.00 97.56 72 GLU A C 1
ATOM 558 O O . GLU A 1 72 ? 8.568 -2.315 0.166 1.00 97.56 72 GLU A O 1
ATOM 563 N N . LEU A 1 73 ? 8.273 -0.627 1.620 1.00 96.44 73 LEU A N 1
ATOM 564 C CA . LEU A 1 73 ? 7.830 0.330 0.600 1.00 96.44 73 LEU A CA 1
ATOM 565 C C . LEU A 1 73 ? 8.931 0.604 -0.427 1.00 96.44 73 LEU A C 1
ATOM 567 O O . LEU A 1 73 ? 8.659 0.641 -1.624 1.00 96.44 73 LEU A O 1
ATOM 571 N N . THR A 1 74 ? 10.179 0.732 0.024 1.00 95.50 74 THR A N 1
ATOM 572 C CA . THR A 1 74 ? 11.336 0.913 -0.862 1.00 95.50 74 THR A CA 1
ATOM 573 C C . THR A 1 74 ? 11.559 -0.319 -1.734 1.00 95.50 74 THR A C 1
ATOM 575 O O . THR A 1 74 ? 11.735 -0.190 -2.943 1.00 95.50 74 THR A O 1
ATOM 578 N N . ARG A 1 75 ? 11.506 -1.522 -1.148 1.00 95.75 75 ARG A N 1
ATOM 579 C CA . ARG A 1 75 ? 11.688 -2.788 -1.872 1.00 95.75 75 ARG A CA 1
ATOM 580 C C . ARG A 1 75 ? 10.638 -2.981 -2.967 1.00 95.75 75 ARG A C 1
ATOM 582 O O . ARG A 1 75 ? 10.972 -3.476 -4.033 1.00 95.75 75 ARG A O 1
ATOM 589 N N . LEU A 1 76 ? 9.391 -2.596 -2.700 1.00 96.00 76 LEU A N 1
ATOM 590 C CA . LEU A 1 76 ? 8.271 -2.704 -3.642 1.00 96.00 76 LEU A CA 1
ATOM 591 C C . LEU A 1 76 ? 8.156 -1.506 -4.600 1.00 96.00 76 LEU A C 1
ATOM 593 O O . LEU A 1 76 ? 7.269 -1.479 -5.456 1.00 96.00 76 LEU A O 1
ATOM 597 N 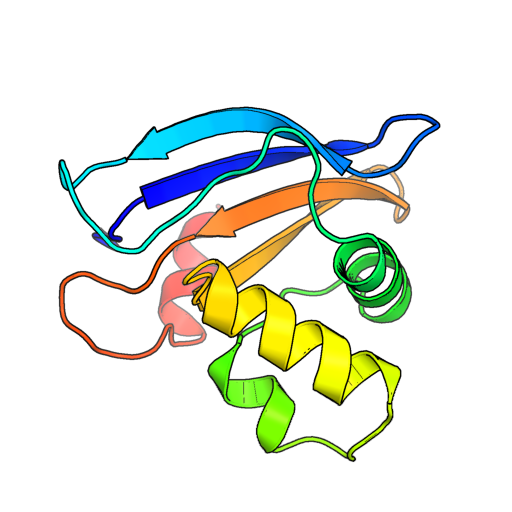N . ASN A 1 77 ? 9.036 -0.514 -4.442 1.00 95.00 77 ASN A N 1
ATOM 598 C CA . ASN A 1 77 ? 9.008 0.765 -5.142 1.00 95.00 77 ASN A CA 1
ATOM 599 C C . ASN A 1 77 ? 7.650 1.486 -5.018 1.00 95.00 77 ASN A C 1
ATOM 601 O O . ASN A 1 77 ? 7.095 2.003 -5.988 1.00 95.00 77 ASN A O 1
ATOM 605 N N . TRP A 1 78 ? 7.076 1.484 -3.814 1.00 95.12 78 TRP A N 1
ATOM 606 C CA . TRP A 1 78 ? 5.849 2.207 -3.482 1.00 95.12 78 TRP A CA 1
ATOM 607 C C . TRP A 1 78 ? 6.205 3.581 -2.937 1.00 95.12 78 TRP A C 1
ATOM 609 O O . TRP A 1 78 ? 6.883 3.707 -1.918 1.00 95.12 78 TRP A O 1
ATOM 619 N N . ALA A 1 79 ? 5.730 4.617 -3.619 1.00 93.69 79 ALA A N 1
ATOM 620 C CA . ALA A 1 79 ? 6.012 6.000 -3.259 1.00 93.69 79 ALA A CA 1
ATOM 621 C C . ALA A 1 79 ? 4.912 6.603 -2.377 1.00 93.69 79 ALA A C 1
ATOM 623 O O . ALA A 1 79 ? 5.207 7.378 -1.469 1.00 93.69 79 ALA A O 1
ATOM 624 N N . LEU A 1 80 ? 3.658 6.219 -2.624 1.00 93.00 80 LEU A N 1
ATOM 625 C CA . LEU A 1 80 ? 2.481 6.713 -1.916 1.00 93.00 80 LEU A CA 1
ATOM 626 C C . LEU A 1 80 ? 1.540 5.552 -1.597 1.00 93.00 80 LEU A C 1
ATOM 628 O O . LEU A 1 80 ? 1.269 4.708 -2.456 1.00 93.00 80 LEU A O 1
ATOM 632 N N . VAL A 1 81 ? 0.993 5.550 -0.383 1.00 95.19 81 VAL A N 1
ATOM 633 C CA . VAL A 1 81 ? -0.099 4.659 0.011 1.00 95.19 81 VAL A CA 1
ATOM 634 C C . VAL A 1 81 ? -1.257 5.467 0.581 1.00 95.19 81 VAL A C 1
ATOM 636 O O . VAL A 1 81 ? -1.076 6.236 1.517 1.00 95.19 81 VAL A O 1
ATOM 639 N N . LEU A 1 82 ? -2.455 5.268 0.037 1.00 93.69 82 LEU A N 1
ATOM 640 C CA . LEU A 1 82 ? -3.692 5.912 0.468 1.00 93.69 82 LEU A CA 1
ATOM 641 C C . LEU A 1 82 ? -4.577 4.885 1.186 1.00 93.69 82 LEU A C 1
ATOM 643 O O . LEU A 1 82 ? -4.916 3.866 0.576 1.00 93.69 82 LEU A O 1
ATOM 647 N N . PRO A 1 83 ? -4.977 5.104 2.449 1.00 94.88 83 PRO A N 1
ATOM 648 C CA . PRO A 1 83 ? -5.916 4.214 3.118 1.00 94.88 83 PRO A CA 1
ATOM 649 C C . PRO A 1 83 ? -7.307 4.316 2.482 1.00 94.88 83 PRO A C 1
ATOM 651 O O . PRO A 1 83 ? -7.828 5.406 2.262 1.00 94.88 83 PRO A O 1
ATOM 654 N N . LEU A 1 84 ? -7.953 3.171 2.257 1.00 94.12 84 LEU A N 1
ATOM 655 C CA . LEU A 1 84 ? -9.390 3.123 1.989 1.00 94.12 84 LEU A CA 1
ATOM 656 C C . LEU A 1 84 ? -10.120 2.980 3.321 1.00 94.12 84 LEU A C 1
ATOM 658 O O . LEU A 1 84 ? -9.922 1.991 4.036 1.00 94.12 84 LEU A O 1
ATOM 662 N N . LEU A 1 85 ? -10.953 3.964 3.657 1.00 92.44 85 LEU A N 1
ATOM 663 C CA . LEU A 1 85 ? -11.681 4.028 4.921 1.00 92.44 85 LEU A CA 1
ATOM 664 C C . LEU A 1 85 ? -13.187 3.845 4.697 1.00 92.44 85 LEU A C 1
ATOM 666 O O . LEU A 1 85 ? -13.764 4.423 3.782 1.00 92.44 85 LEU A O 1
ATOM 670 N N . SER A 1 86 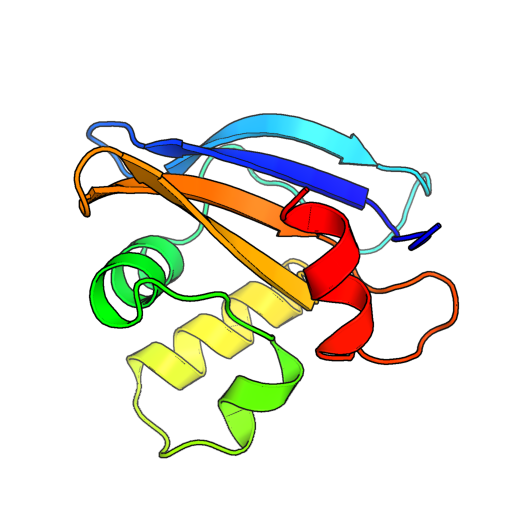? -13.830 3.079 5.575 1.00 92.19 86 SER A N 1
ATOM 671 C CA . SER A 1 86 ? -15.288 3.003 5.708 1.00 92.19 86 SER A CA 1
ATOM 672 C C . SER A 1 86 ? -15.631 3.046 7.186 1.00 92.19 86 SER A C 1
ATOM 674 O O . SER A 1 86 ? -15.062 2.270 7.950 1.00 92.19 86 SER A O 1
ATOM 676 N N . GLU A 1 87 ? -16.527 3.942 7.607 1.00 90.50 87 GLU A N 1
ATOM 677 C CA . GLU A 1 87 ? -16.904 4.098 9.025 1.00 90.50 87 GLU A CA 1
ATOM 678 C C . GLU A 1 87 ? -15.668 4.170 9.951 1.00 90.50 87 GLU A C 1
ATOM 680 O O . GLU A 1 87 ? -15.561 3.477 10.964 1.00 90.50 87 GLU A O 1
ATOM 685 N N . ASN A 1 88 ? -14.662 4.957 9.546 1.00 85.25 88 ASN A N 1
ATOM 686 C CA . ASN A 1 88 ? -13.393 5.135 10.264 1.00 85.25 88 ASN A CA 1
ATOM 687 C C . ASN A 1 88 ? -12.545 3.853 10.447 1.00 85.25 88 ASN A C 1
ATOM 689 O O . ASN A 1 88 ? -11.629 3.801 11.275 1.00 85.25 88 ASN A O 1
ATOM 693 N N . THR A 1 89 ? -12.846 2.818 9.665 1.00 91.06 89 THR A N 1
ATOM 694 C CA . THR A 1 89 ? -12.146 1.535 9.634 1.00 91.06 89 THR A CA 1
ATOM 695 C C . THR A 1 89 ? -11.385 1.397 8.325 1.00 91.06 89 THR A C 1
ATOM 697 O O . THR A 1 89 ? -11.941 1.616 7.251 1.00 91.06 89 THR A O 1
ATOM 700 N N . VAL A 1 90 ? -10.116 0.992 8.402 1.00 94.62 90 VAL A N 1
ATOM 701 C CA . VAL A 1 90 ? -9.321 0.665 7.211 1.00 94.62 90 VAL A CA 1
ATOM 702 C C . VAL A 1 90 ? -9.870 -0.612 6.579 1.00 94.62 90 VAL A C 1
ATOM 704 O O . VAL A 1 90 ? -9.805 -1.689 7.186 1.00 94.62 90 VAL A O 1
ATOM 707 N N . ILE A 1 91 ? -10.397 -0.474 5.363 1.00 96.06 91 ILE A N 1
ATOM 708 C CA . ILE A 1 91 ? -10.939 -1.557 4.531 1.00 96.06 91 ILE A CA 1
ATOM 709 C C . ILE A 1 91 ? -10.022 -1.917 3.357 1.00 96.06 91 ILE A C 1
ATOM 711 O O . ILE A 1 91 ? -10.270 -2.897 2.659 1.00 96.06 91 ILE A O 1
ATOM 715 N N . GLY A 1 92 ? -8.951 -1.157 3.138 1.00 95.94 92 GLY A N 1
ATOM 716 C CA . GLY A 1 92 ? -8.027 -1.391 2.038 1.00 95.94 92 GLY A CA 1
ATOM 717 C C . GLY A 1 92 ? -6.964 -0.308 1.916 1.00 95.94 92 GLY A C 1
ATOM 718 O O . GLY A 1 92 ? -6.821 0.545 2.793 1.00 95.94 92 GLY A O 1
ATOM 719 N N . ALA A 1 93 ? -6.240 -0.347 0.806 1.00 96.69 93 ALA A N 1
ATOM 720 C CA . ALA A 1 93 ? -5.234 0.638 0.448 1.00 96.69 93 ALA A CA 1
ATOM 721 C C . ALA A 1 93 ? -5.134 0.786 -1.073 1.00 96.69 93 ALA A C 1
ATOM 723 O O . ALA A 1 93 ? -5.257 -0.198 -1.804 1.00 96.69 93 ALA A O 1
ATOM 724 N N . ILE A 1 94 ? -4.850 1.994 -1.547 1.00 94.81 94 ILE A N 1
ATOM 725 C CA . ILE A 1 94 ? -4.362 2.238 -2.905 1.00 94.81 94 ILE A CA 1
ATOM 726 C C . ILE A 1 94 ? -2.869 2.523 -2.793 1.00 94.81 94 ILE A C 1
ATOM 728 O O . ILE A 1 94 ? -2.470 3.402 -2.038 1.00 94.81 94 ILE A O 1
ATOM 732 N N . VAL A 1 95 ? -2.043 1.791 -3.531 1.00 95.00 95 VAL A N 1
ATOM 733 C CA . VAL A 1 95 ? -0.594 2.011 -3.586 1.00 95.00 95 VAL A CA 1
ATOM 734 C C . VAL A 1 95 ? -0.224 2.561 -4.951 1.00 95.00 95 VAL A C 1
ATOM 736 O O . VAL A 1 95 ? -0.754 2.114 -5.970 1.00 95.00 95 VAL A O 1
ATOM 739 N N . VAL A 1 96 ? 0.691 3.520 -4.978 1.00 92.38 96 VAL A N 1
ATOM 740 C CA . VAL A 1 96 ? 1.131 4.194 -6.196 1.00 92.38 96 VAL A CA 1
ATOM 741 C C . VAL A 1 96 ? 2.653 4.124 -6.266 1.00 92.38 96 VAL A C 1
ATOM 743 O O . VAL A 1 96 ? 3.349 4.416 -5.289 1.00 92.38 96 VAL A O 1
ATOM 746 N N . GLY A 1 97 ? 3.169 3.718 -7.426 1.00 92.62 97 GLY A N 1
ATOM 747 C CA . GLY A 1 97 ? 4.601 3.778 -7.714 1.00 92.62 97 GLY A CA 1
ATOM 748 C C . GLY A 1 97 ? 5.100 5.224 -7.828 1.00 92.62 97 GLY A C 1
ATOM 749 O O . GLY A 1 97 ? 4.291 6.159 -7.830 1.00 92.62 97 GLY A O 1
ATOM 750 N N . PRO A 1 98 ? 6.416 5.448 -7.947 1.00 90.06 98 PRO A N 1
ATOM 751 C CA . PRO A 1 98 ? 6.958 6.792 -8.100 1.00 90.06 98 PRO A CA 1
ATOM 752 C C . PRO A 1 98 ? 6.394 7.484 -9.343 1.00 90.06 98 PRO A C 1
ATOM 754 O O . PRO A 1 98 ? 5.979 6.845 -10.319 1.00 90.06 98 PRO A O 1
ATOM 757 N N . LYS A 1 99 ? 6.364 8.819 -9.307 1.00 88.00 99 LYS A N 1
ATOM 758 C CA . LYS A 1 99 ? 6.020 9.618 -10.482 1.00 88.00 99 LYS A CA 1
ATOM 759 C C . LYS A 1 99 ? 7.062 9.397 -11.574 1.00 88.00 99 LYS A C 1
ATOM 761 O O . LYS A 1 99 ? 8.257 9.415 -11.305 1.00 88.00 99 LYS A O 1
ATOM 766 N N . LEU A 1 100 ? 6.616 9.319 -12.824 1.00 83.00 100 LEU A N 1
ATOM 767 C CA . LEU A 1 100 ? 7.499 9.238 -13.991 1.00 83.00 100 LEU A CA 1
ATOM 768 C C . LEU A 1 100 ? 8.344 10.503 -14.195 1.00 83.00 100 LEU A C 1
ATOM 770 O O . LEU A 1 100 ? 9.326 10.456 -14.928 1.00 83.00 100 LEU A O 1
ATOM 774 N N . SER A 1 101 ? 7.974 11.629 -13.572 1.00 81.62 101 SER A N 1
ATOM 775 C CA . SER A 1 101 ? 8.819 12.829 -13.559 1.00 81.62 101 SER A CA 1
ATOM 776 C C . SER A 1 101 ? 10.041 12.686 -12.648 1.00 81.62 101 SER A C 1
ATOM 778 O O . SER A 1 101 ? 11.002 13.427 -12.821 1.00 81.62 101 SER A O 1
ATOM 780 N N . GLY A 1 102 ? 10.015 11.740 -11.701 1.00 78.12 102 GLY A N 1
ATOM 781 C CA . GLY A 1 102 ? 11.047 11.547 -10.682 1.00 78.12 102 GLY A CA 1
ATOM 782 C C . GLY A 1 102 ? 10.874 12.411 -9.430 1.00 78.12 102 GLY A C 1
ATOM 783 O O . GLY A 1 102 ? 11.567 12.180 -8.442 1.00 78.12 102 GLY A O 1
ATOM 784 N N . ASP A 1 103 ? 9.947 13.370 -9.436 1.00 79.75 103 ASP A N 1
ATOM 785 C CA . ASP A 1 103 ? 9.693 14.222 -8.272 1.00 79.75 103 ASP A CA 1
ATOM 786 C C . ASP A 1 103 ? 8.842 13.501 -7.210 1.00 79.75 103 ASP A C 1
ATOM 788 O O . ASP A 1 103 ? 7.999 12.662 -7.557 1.00 79.75 103 ASP A O 1
ATOM 792 N N . PRO A 1 104 ? 8.980 13.869 -5.921 1.00 77.75 104 PRO A N 1
ATOM 793 C CA . PRO A 1 104 ? 8.087 13.402 -4.866 1.00 77.75 104 PRO A CA 1
ATOM 794 C C . PRO A 1 104 ? 6.611 13.730 -5.132 1.00 77.75 104 PRO A C 1
ATOM 796 O O . PRO A 1 104 ? 6.264 14.626 -5.914 1.00 77.75 104 PRO A O 1
ATOM 799 N N . PHE A 1 105 ? 5.713 13.022 -4.446 1.00 79.12 105 PHE A N 1
ATOM 800 C CA . PHE A 1 105 ? 4.310 13.426 -4.352 1.00 79.12 105 PHE A CA 1
ATOM 801 C C . PHE A 1 105 ? 4.197 14.606 -3.388 1.00 79.12 105 PHE A C 1
ATOM 803 O O . PHE A 1 105 ? 4.541 14.490 -2.218 1.00 79.12 105 PHE A O 1
ATOM 810 N N . TYR A 1 106 ? 3.732 15.751 -3.885 1.00 71.19 106 TYR A N 1
ATOM 811 C CA . TYR A 1 106 ? 3.456 16.913 -3.055 1.00 71.19 106 TYR A CA 1
ATOM 812 C C . TYR A 1 106 ? 2.006 16.846 -2.567 1.00 71.19 106 TYR A C 1
ATOM 814 O O . TYR A 1 106 ? 1.158 16.287 -3.265 1.00 71.19 106 TYR A O 1
ATOM 822 N N . PRO A 1 107 ? 1.671 17.478 -1.427 1.00 65.69 107 PRO A N 1
ATOM 823 C CA . PRO A 1 107 ? 0.296 17.519 -0.915 1.00 65.69 107 PRO A CA 1
ATOM 824 C C . PRO A 1 107 ? -0.739 17.974 -1.960 1.00 65.69 107 PRO A C 1
ATOM 826 O O . PRO A 1 107 ? -1.861 17.487 -2.000 1.00 65.69 107 PRO A O 1
ATOM 829 N N . GLN A 1 108 ? -0.324 18.849 -2.878 1.00 59.09 108 GLN 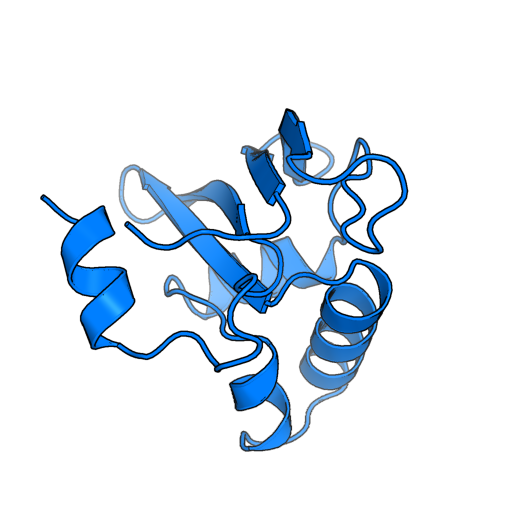A N 1
ATOM 830 C CA . GLN A 1 108 ? -1.146 19.390 -3.966 1.00 59.09 108 GLN A CA 1
ATOM 831 C C . GLN A 1 108 ? -1.550 18.334 -5.012 1.00 59.09 108 GLN A C 1
ATOM 833 O O . GLN A 1 108 ? -2.577 18.473 -5.669 1.00 59.09 108 GLN A O 1
ATOM 838 N N . ASP A 1 109 ? -0.755 17.273 -5.182 1.00 62.69 109 ASP A N 1
ATOM 839 C CA . ASP A 1 109 ? -1.093 16.153 -6.069 1.00 62.69 109 ASP A CA 1
ATOM 840 C C . ASP A 1 109 ? -2.180 15.246 -5.469 1.00 62.69 109 ASP A C 1
ATOM 842 O O . ASP A 1 109 ? -2.780 14.450 -6.193 1.00 62.69 109 ASP A O 1
ATOM 846 N N . LEU A 1 110 ? -2.412 15.354 -4.155 1.00 63.44 110 LEU A N 1
ATOM 847 C CA . LEU A 1 110 ? -3.316 14.508 -3.372 1.00 63.44 110 LEU A CA 1
ATOM 848 C C . LEU A 1 110 ? -4.727 15.110 -3.298 1.00 63.44 110 LEU A C 1
ATOM 850 O O . LEU A 1 110 ? -5.700 14.359 -3.309 1.00 63.44 110 LEU A O 1
ATOM 854 N N . ASP A 1 111 ? -4.852 16.442 -3.349 1.00 59.22 111 ASP A N 1
ATOM 855 C CA . ASP A 1 111 ? -6.146 17.145 -3.445 1.00 59.22 111 ASP A CA 1
ATOM 856 C C . ASP A 1 111 ? -6.950 16.729 -4.693 1.00 59.22 111 ASP A C 1
ATOM 858 O O . ASP A 1 111 ? -8.179 16.693 -4.677 1.00 59.22 111 ASP A O 1
ATOM 862 N N . LEU A 1 112 ? -6.262 16.345 -5.773 1.00 52.56 112 LEU A N 1
ATOM 863 C CA . LEU A 1 112 ? -6.866 15.861 -7.021 1.00 52.56 112 LEU A CA 1
ATOM 864 C C . LEU A 1 112 ? -7.451 14.440 -6.929 1.00 52.56 112 LEU A C 1
ATOM 866 O O . LEU A 1 112 ? -8.136 14.016 -7.857 1.00 52.56 112 LEU A O 1
ATOM 870 N N . LEU A 1 113 ? -7.181 13.699 -5.851 1.00 52.84 113 LEU A N 1
ATOM 871 C CA . LEU A 1 113 ? -7.698 12.342 -5.625 1.00 52.84 113 LEU A CA 1
ATOM 872 C C . LEU A 1 113 ? -8.905 12.311 -4.666 1.00 52.84 113 LEU A C 1
ATOM 874 O O . LEU A 1 113 ? -9.451 11.237 -4.423 1.00 52.84 113 LEU A O 1
ATOM 878 N N . MET A 1 114 ? -9.314 13.469 -4.131 1.00 53.81 114 MET A N 1
ATOM 879 C CA . MET A 1 114 ? -10.344 13.620 -3.088 1.00 53.81 114 MET A CA 1
ATOM 880 C C . MET A 1 114 ? -11.645 14.300 -3.574 1.00 53.81 114 MET A C 1
ATOM 882 O O . MET A 1 114 ? -12.516 14.584 -2.751 1.00 53.81 114 MET A O 1
ATOM 886 N N . THR A 1 115 ? -11.798 14.568 -4.878 1.00 47.91 115 THR A N 1
ATOM 887 C CA . THR A 1 115 ? -13.028 15.130 -5.486 1.00 47.91 115 THR A CA 1
ATOM 888 C C . THR A 1 115 ? -13.870 14.064 -6.162 1.00 47.91 115 THR A C 1
ATOM 890 O O . THR A 1 115 ? -15.104 14.083 -5.974 1.00 47.91 115 THR A O 1
#

pLDDT: mean 87.51, std 12.0, range [47.91, 97.56]